Protein AF-A0A699ZIB5-F1 (afdb_monomer_lite)

Organism: Haematococcus lacustris (NCBI:txid44745)

Foldseek 3Di:
DDPVVVVVVVPPPPPCPPVVLVVVVVVCVVVVFDWDAFPAFPVNPETQRTWGPPDPPAIARDDDDDPVQADPPPRDGDPVVVVRVVVCVVSVHD

pLDDT: mean 83.93, std 18.26, range [37.78, 96.06]

Structure (mmCIF, N/CA/C/O backbone):
data_AF-A0A699ZIB5-F1
#
_entry.id   AF-A0A699ZIB5-F1
#
loop_
_atom_site.group_PDB
_atom_site.id
_atom_site.type_symbol
_atom_site.label_atom_id
_atom_site.label_alt_id
_atom_site.label_comp_id
_atom_site.label_asym_id
_atom_site.label_entity_id
_atom_site.label_seq_id
_atom_site.pdbx_PDB_ins_code
_atom_site.Cartn_x
_atom_site.Cartn_y
_atom_site.Cartn_z
_atom_site.occupancy
_atom_site.B_iso_or_equiv
_atom_site.auth_seq_id
_atom_site.auth_comp_id
_atom_site.auth_asym_id
_atom_site.auth_atom_id
_atom_site.pdbx_PDB_model_num
ATOM 1 N N . MET A 1 1 ? 25.105 -22.202 -37.132 1.00 46.72 1 MET A N 1
ATOM 2 C CA . MET A 1 1 ? 25.025 -21.703 -35.741 1.00 46.72 1 MET A CA 1
ATOM 3 C C . MET A 1 1 ? 23.576 -21.379 -35.415 1.00 46.72 1 MET A C 1
ATOM 5 O O . MET A 1 1 ? 22.894 -20.786 -36.236 1.00 46.72 1 MET A O 1
ATOM 9 N N . SER A 1 2 ? 23.092 -21.900 -34.290 1.00 46.84 2 SER A N 1
ATOM 10 C CA . SER A 1 2 ? 21.685 -22.231 -34.039 1.00 46.84 2 SER A CA 1
ATOM 11 C C . SER A 1 2 ? 20.840 -21.046 -33.554 1.00 46.84 2 SER A C 1
ATOM 13 O O . SER A 1 2 ? 21.109 -20.484 -32.496 1.00 46.84 2 SER A O 1
ATOM 15 N N . PHE A 1 3 ? 19.755 -20.734 -34.274 1.00 45.09 3 PHE A N 1
ATOM 16 C CA . PHE A 1 3 ? 18.696 -19.808 -33.837 1.00 45.09 3 PHE A CA 1
ATOM 17 C C . PHE A 1 3 ? 17.945 -20.295 -32.581 1.00 45.09 3 PHE A C 1
ATOM 19 O O . PHE A 1 3 ? 17.268 -19.505 -31.925 1.00 45.09 3 PHE A O 1
ATOM 26 N N . LYS A 1 4 ? 18.083 -21.576 -32.204 1.00 47.00 4 LYS A N 1
ATOM 27 C CA . LYS A 1 4 ? 17.413 -22.143 -31.022 1.00 47.00 4 LYS A CA 1
ATOM 28 C C . LYS A 1 4 ? 17.977 -21.621 -29.695 1.00 47.00 4 LYS A C 1
ATOM 30 O O . LYS A 1 4 ? 17.230 -21.517 -28.734 1.00 47.00 4 LYS A O 1
ATOM 35 N N . ALA A 1 5 ? 19.237 -21.180 -29.656 1.00 49.25 5 ALA A N 1
ATOM 36 C CA . ALA A 1 5 ? 19.872 -20.717 -28.417 1.00 49.25 5 ALA A CA 1
ATOM 37 C C . ALA A 1 5 ? 19.416 -19.317 -27.951 1.00 49.25 5 ALA A C 1
ATOM 39 O O . ALA A 1 5 ? 19.730 -18.906 -26.834 1.00 49.25 5 ALA A O 1
ATOM 40 N N . ARG A 1 6 ? 18.685 -18.562 -28.788 1.00 43.50 6 ARG A N 1
ATOM 41 C CA . ARG A 1 6 ? 18.237 -17.195 -28.456 1.00 43.50 6 ARG A CA 1
ATOM 42 C C . ARG A 1 6 ? 16.816 -17.136 -27.889 1.00 43.50 6 ARG A C 1
ATOM 44 O O . ARG A 1 6 ? 16.484 -16.172 -27.210 1.00 43.50 6 ARG A O 1
ATOM 51 N N . VAL A 1 7 ? 16.010 -18.175 -28.110 1.00 48.84 7 VAL A N 1
ATOM 52 C CA . VAL A 1 7 ? 14.610 -18.254 -27.643 1.00 48.84 7 VAL A CA 1
ATOM 53 C C . VAL A 1 7 ? 14.512 -18.824 -26.218 1.00 48.84 7 VAL A C 1
ATOM 55 O O . VAL A 1 7 ? 13.524 -18.626 -25.518 1.00 48.84 7 VAL A O 1
ATOM 58 N N . GLU A 1 8 ? 15.573 -19.467 -25.734 1.00 37.78 8 GLU A N 1
ATOM 59 C CA . GLU A 1 8 ? 15.583 -20.182 -24.452 1.00 37.78 8 GLU A CA 1
ATOM 60 C C . GLU A 1 8 ? 15.926 -19.291 -23.242 1.00 37.78 8 GLU A C 1
ATOM 62 O O . GLU A 1 8 ? 15.697 -19.674 -22.100 1.00 37.78 8 GLU A O 1
ATOM 67 N N . ARG A 1 9 ? 16.387 -18.052 -23.473 1.00 46.00 9 ARG A N 1
ATOM 68 C CA . ARG A 1 9 ? 16.676 -17.064 -22.410 1.00 46.00 9 ARG A CA 1
ATOM 69 C C . ARG A 1 9 ? 15.504 -16.144 -22.049 1.00 46.00 9 ARG A C 1
ATOM 71 O O . ARG A 1 9 ? 15.681 -15.236 -21.245 1.00 46.00 9 ARG A O 1
ATOM 78 N N . GLN A 1 10 ? 14.319 -16.353 -22.622 1.00 44.03 10 GLN A N 1
ATOM 79 C CA . GLN A 1 10 ? 13.117 -15.566 -22.299 1.00 44.03 10 GLN A CA 1
ATOM 80 C C . GLN A 1 10 ? 12.078 -16.335 -21.462 1.00 44.03 10 GLN A C 1
ATOM 82 O O . GLN A 1 10 ? 11.004 -15.812 -21.186 1.00 44.03 10 GLN A O 1
ATOM 87 N N . ARG A 1 11 ? 12.386 -17.562 -21.014 1.00 43.22 11 ARG A N 1
ATOM 88 C CA . ARG A 1 11 ? 11.435 -18.456 -20.323 1.00 43.22 11 ARG A CA 1
ATOM 89 C C . ARG A 1 11 ? 11.580 -18.552 -18.797 1.00 43.22 11 ARG A C 1
ATOM 91 O O . ARG A 1 11 ? 11.070 -19.494 -18.204 1.00 43.22 11 ARG A O 1
ATOM 98 N N . THR A 1 12 ? 12.207 -17.580 -18.136 1.00 44.75 12 THR A N 1
ATOM 99 C CA . THR A 1 12 ? 12.348 -17.578 -16.661 1.00 44.75 12 THR A CA 1
ATOM 100 C C . THR A 1 12 ? 12.094 -16.214 -16.020 1.00 44.75 12 THR A C 1
ATOM 102 O O . THR A 1 12 ? 12.745 -15.822 -15.060 1.00 44.75 12 THR A O 1
ATOM 105 N N . ARG A 1 13 ? 11.080 -15.493 -16.501 1.00 45.47 13 ARG A N 1
ATOM 106 C CA . ARG A 1 13 ? 10.370 -14.501 -15.677 1.00 45.47 13 ARG A CA 1
ATOM 107 C C . ARG A 1 13 ? 8.920 -14.939 -15.554 1.00 45.47 13 ARG A C 1
ATOM 109 O O . ARG A 1 13 ? 8.013 -14.332 -16.108 1.00 45.47 13 ARG A O 1
ATOM 116 N N . GLN A 1 14 ? 8.728 -16.088 -14.907 1.00 46.84 14 GLN A N 1
ATOM 117 C CA . GLN A 1 14 ? 7.403 -16.504 -14.466 1.00 46.84 14 GLN A CA 1
ATOM 118 C C . GLN A 1 14 ? 6.839 -15.402 -13.569 1.00 46.84 14 GLN A C 1
ATOM 120 O O . GLN A 1 14 ? 7.469 -15.005 -12.591 1.00 46.84 14 GLN A O 1
ATOM 125 N N . PHE A 1 15 ? 5.663 -14.910 -13.946 1.00 49.59 15 PHE A N 1
ATOM 126 C CA . PHE A 1 15 ? 4.825 -14.007 -13.174 1.00 49.59 15 PHE A CA 1
ATOM 127 C C . PHE A 1 15 ? 4.679 -14.522 -11.732 1.00 49.59 15 PHE A C 1
ATOM 129 O O . PHE A 1 15 ? 3.916 -15.446 -11.466 1.00 49.59 15 PHE A O 1
ATOM 136 N N . ARG A 1 16 ? 5.418 -13.915 -10.797 1.00 50.84 16 ARG A N 1
ATOM 137 C CA . ARG A 1 16 ? 5.392 -14.209 -9.352 1.00 50.84 16 ARG A CA 1
ATOM 138 C C . ARG A 1 16 ? 4.399 -13.328 -8.581 1.00 50.84 16 ARG A C 1
ATOM 140 O O . ARG A 1 16 ? 4.566 -13.084 -7.393 1.00 50.84 16 ARG A O 1
ATOM 147 N N . ALA A 1 17 ? 3.341 -12.854 -9.240 1.00 52.09 17 ALA A N 1
ATOM 148 C CA . ALA A 1 17 ? 2.346 -12.002 -8.592 1.00 52.09 17 ALA A CA 1
ATOM 149 C C . ALA A 1 17 ? 1.688 -12.636 -7.341 1.00 52.09 17 ALA A C 1
ATOM 151 O O . ALA A 1 17 ? 1.573 -11.943 -6.329 1.00 52.09 17 ALA A O 1
ATOM 152 N N . PRO A 1 18 ? 1.304 -13.933 -7.339 1.00 60.28 18 PRO A N 1
ATOM 153 C CA . PRO A 1 18 ? 0.688 -14.530 -6.155 1.00 60.28 18 PRO A CA 1
ATOM 154 C C . PRO A 1 18 ? 1.702 -14.868 -5.052 1.00 60.28 18 PRO A C 1
ATOM 156 O O . PRO A 1 18 ? 1.365 -14.755 -3.878 1.00 60.28 18 PRO A O 1
ATOM 159 N N . SER A 1 19 ? 2.943 -15.244 -5.388 1.00 73.56 19 SER A N 1
ATOM 160 C CA . SER A 1 19 ? 3.919 -15.690 -4.380 1.00 73.56 19 SER A CA 1
ATOM 161 C C . SER A 1 19 ? 4.408 -14.550 -3.492 1.00 73.56 19 SER A C 1
ATOM 163 O O . SER A 1 19 ? 4.519 -14.730 -2.286 1.00 73.56 19 SER A O 1
ATOM 165 N N . THR A 1 20 ? 4.646 -13.362 -4.054 1.00 84.25 20 THR A N 1
ATOM 166 C CA . THR A 1 20 ? 5.186 -12.237 -3.273 1.00 84.25 20 THR A CA 1
ATOM 167 C C . THR A 1 20 ? 4.169 -11.696 -2.270 1.00 84.25 20 THR A C 1
ATOM 169 O O . THR A 1 20 ? 4.535 -11.348 -1.153 1.00 84.25 20 THR A O 1
ATOM 172 N N . ARG A 1 21 ? 2.873 -11.681 -2.612 1.00 87.38 21 ARG A N 1
ATOM 173 C CA . ARG A 1 21 ? 1.832 -11.308 -1.641 1.00 87.38 21 ARG A CA 1
ATOM 174 C C . ARG A 1 21 ? 1.745 -12.324 -0.496 1.00 87.38 21 ARG A C 1
ATOM 176 O O . ARG A 1 21 ? 1.616 -11.916 0.649 1.00 87.38 21 ARG A O 1
ATOM 183 N N . LEU A 1 22 ? 1.874 -13.622 -0.780 1.00 89.19 22 LEU A N 1
ATOM 184 C CA . LEU A 1 22 ? 1.900 -14.658 0.262 1.00 89.19 22 LEU A CA 1
ATOM 185 C C . LEU A 1 22 ? 3.103 -14.504 1.205 1.00 89.19 22 LEU A C 1
ATOM 187 O O . LEU A 1 22 ? 2.956 -14.658 2.414 1.00 89.19 22 LEU A O 1
ATOM 191 N N . GLU A 1 23 ? 4.275 -14.159 0.669 1.00 91.44 23 GLU A N 1
ATOM 192 C CA . GLU A 1 23 ? 5.470 -13.880 1.475 1.00 91.44 23 GLU A CA 1
ATOM 193 C C . GLU A 1 23 ? 5.252 -12.678 2.407 1.00 91.44 23 GLU A C 1
ATOM 195 O O . GLU A 1 23 ? 5.529 -12.771 3.602 1.00 91.44 23 GLU A O 1
ATOM 200 N N . VAL A 1 24 ? 4.691 -11.577 1.895 1.00 92.38 24 VAL A N 1
ATOM 201 C CA . VAL A 1 24 ? 4.380 -10.388 2.708 1.00 92.38 24 VAL A CA 1
ATOM 202 C C . VAL A 1 24 ? 3.335 -10.701 3.781 1.00 92.38 24 VAL A C 1
ATOM 204 O O . VAL A 1 24 ? 3.531 -10.320 4.932 1.00 92.38 24 VAL A O 1
ATOM 207 N N . ALA A 1 25 ? 2.277 -11.447 3.449 1.00 92.69 25 ALA A N 1
ATOM 208 C CA . ALA A 1 25 ? 1.279 -11.887 4.425 1.00 92.69 25 ALA A CA 1
ATOM 209 C C . ALA A 1 25 ? 1.917 -12.711 5.556 1.00 92.69 25 ALA A C 1
ATOM 211 O O . ALA A 1 25 ? 1.674 -12.436 6.728 1.00 92.69 25 ALA A O 1
ATOM 212 N N . SER A 1 26 ? 2.807 -13.652 5.220 1.00 94.06 26 SER A N 1
ATOM 213 C CA . SER A 1 26 ? 3.523 -14.450 6.221 1.00 94.06 26 SER A CA 1
ATOM 214 C C . SER A 1 26 ? 4.412 -13.590 7.128 1.00 94.06 26 SER A C 1
ATOM 216 O O . SER A 1 26 ? 4.477 -13.837 8.332 1.00 94.06 26 SER A O 1
ATOM 218 N N . ILE A 1 27 ? 5.064 -12.553 6.591 1.00 94.69 27 ILE A N 1
ATOM 219 C CA . ILE A 1 27 ? 5.841 -11.598 7.397 1.00 94.69 27 ILE A CA 1
ATOM 220 C C . ILE A 1 27 ? 4.924 -10.829 8.357 1.00 94.69 27 ILE A C 1
ATOM 222 O O . ILE A 1 27 ? 5.246 -10.715 9.538 1.00 94.69 27 ILE A O 1
ATOM 226 N N . LEU A 1 28 ? 3.777 -10.331 7.884 1.00 94.12 28 LEU A N 1
ATOM 227 C CA . LEU A 1 28 ? 2.812 -9.618 8.730 1.00 94.12 28 LEU A CA 1
ATOM 228 C C . LEU A 1 28 ? 2.290 -10.504 9.870 1.00 94.12 28 LEU A C 1
ATOM 230 O O . LEU A 1 28 ? 2.242 -10.060 11.018 1.00 94.12 28 LEU A O 1
ATOM 234 N N . GLU A 1 29 ? 1.985 -11.770 9.579 1.00 94.00 29 GLU A N 1
ATOM 235 C CA . GLU A 1 29 ? 1.574 -12.761 10.580 1.00 94.00 29 GLU A CA 1
ATOM 236 C C . GLU A 1 29 ? 2.671 -13.017 11.625 1.00 94.00 29 GLU A C 1
ATOM 238 O O . GLU A 1 29 ? 2.398 -13.015 12.826 1.00 94.00 29 GLU A O 1
ATOM 243 N N . GLN A 1 30 ? 3.929 -13.184 11.197 1.00 95.94 30 GLN A N 1
ATOM 244 C CA . GLN A 1 30 ? 5.070 -13.364 12.107 1.00 95.94 30 GLN A CA 1
ATOM 245 C C . GLN A 1 30 ? 5.279 -12.151 13.020 1.00 95.94 30 GLN A C 1
ATOM 247 O O . GLN A 1 30 ? 5.615 -12.305 14.197 1.00 95.94 30 GLN A O 1
ATOM 252 N N . LEU A 1 31 ? 5.047 -10.949 12.490 1.00 94.44 31 LEU A N 1
ATOM 253 C CA . LEU A 1 31 ? 5.111 -9.691 13.231 1.00 94.44 31 LEU A CA 1
ATOM 254 C C . LEU A 1 31 ? 3.862 -9.430 14.088 1.00 94.44 31 LEU A C 1
ATOM 256 O O . LEU A 1 31 ? 3.845 -8.454 14.835 1.00 94.44 31 LEU A O 1
ATOM 260 N N . LYS A 1 32 ? 2.848 -10.306 14.020 1.00 93.19 32 LYS A N 1
ATOM 261 C CA . LYS A 1 32 ? 1.555 -10.171 14.709 1.00 93.19 32 LYS A CA 1
ATOM 262 C C . LYS A 1 32 ? 0.844 -8.857 14.381 1.00 93.19 32 LYS A C 1
ATOM 264 O O . LYS A 1 32 ? 0.220 -8.248 15.246 1.00 93.19 32 LYS A O 1
ATOM 269 N N . VAL A 1 33 ? 0.966 -8.414 13.135 1.00 93.00 33 VAL A N 1
ATOM 270 C CA . VAL A 1 33 ? 0.257 -7.243 12.628 1.00 93.00 33 VAL A CA 1
ATOM 271 C C . VAL A 1 33 ? -1.113 -7.696 12.137 1.00 93.00 33 VAL A C 1
ATOM 273 O O . VAL A 1 33 ? -1.205 -8.620 11.333 1.00 93.00 33 VAL A O 1
ATOM 276 N N . GLU A 1 34 ? -2.178 -7.056 12.613 1.00 93.19 34 GLU A N 1
ATOM 277 C CA . GLU A 1 34 ? -3.530 -7.294 12.104 1.00 93.19 34 GLU A CA 1
ATOM 278 C C . GLU A 1 34 ? -3.706 -6.613 10.744 1.00 93.19 34 GLU A C 1
ATOM 280 O O . GLU A 1 34 ? -3.338 -5.449 10.567 1.00 93.19 34 GLU A O 1
ATOM 285 N N . PHE A 1 35 ? -4.257 -7.341 9.771 1.00 94.56 35 PHE A N 1
ATOM 286 C CA . PHE A 1 35 ? -4.467 -6.825 8.422 1.00 94.56 35 PHE A CA 1
ATOM 287 C C . PHE A 1 35 ? -5.692 -7.440 7.745 1.00 94.56 35 PHE A C 1
ATOM 289 O O . PHE A 1 35 ? -6.095 -8.564 8.046 1.00 94.56 35 PHE A O 1
ATOM 296 N N . GLN A 1 36 ? -6.248 -6.719 6.770 1.00 93.88 36 GLN A N 1
ATOM 297 C CA . GLN A 1 36 ? -7.255 -7.233 5.840 1.00 93.88 36 GLN A CA 1
ATOM 298 C C . GLN A 1 36 ? -6.682 -7.237 4.424 1.00 93.88 36 GLN A C 1
ATOM 300 O O . GLN A 1 36 ? -6.179 -6.223 3.948 1.00 93.88 36 GLN A O 1
ATOM 305 N N . ALA A 1 37 ? -6.721 -8.379 3.742 1.00 93.56 37 ALA A N 1
ATOM 306 C CA . ALA A 1 37 ? -6.141 -8.508 2.408 1.00 93.56 37 ALA A CA 1
ATOM 307 C C . ALA A 1 37 ? -7.180 -8.292 1.298 1.00 93.56 37 ALA A C 1
ATOM 309 O O . ALA A 1 37 ? -8.308 -8.772 1.395 1.00 93.56 37 ALA A O 1
ATOM 310 N N . GLY A 1 38 ? -6.771 -7.640 0.206 1.00 91.19 38 GLY A N 1
ATOM 311 C CA . GLY A 1 38 ? -7.563 -7.547 -1.026 1.00 91.19 38 GLY A CA 1
ATOM 312 C C . GLY A 1 38 ? -8.815 -6.671 -0.931 1.00 91.19 38 GLY A C 1
ATOM 313 O O . GLY A 1 38 ? -9.785 -6.920 -1.646 1.00 91.19 38 GLY A O 1
ATOM 314 N N . GLN A 1 39 ? -8.812 -5.666 -0.059 1.00 92.31 39 GLN A N 1
ATOM 315 C CA . GLN A 1 39 ? -9.935 -4.747 0.106 1.00 92.31 39 GLN A CA 1
ATOM 316 C C . GLN A 1 39 ? -10.000 -3.759 -1.066 1.00 92.31 39 GLN A C 1
ATOM 318 O O . GLN A 1 39 ? -9.014 -3.101 -1.378 1.00 92.31 39 GLN A O 1
ATOM 323 N N . SER A 1 40 ? -11.154 -3.613 -1.714 1.00 93.69 40 SER A N 1
ATOM 324 C CA . SER A 1 40 ? -11.352 -2.565 -2.725 1.00 93.69 40 SER A CA 1
ATOM 325 C C . SER A 1 40 ? -11.543 -1.190 -2.080 1.00 93.69 40 SER A C 1
ATOM 327 O O . SER A 1 40 ? -12.149 -1.078 -1.012 1.00 93.69 40 SER A O 1
ATOM 329 N N . THR A 1 41 ? -11.064 -0.139 -2.747 1.00 93.25 41 THR A N 1
ATOM 330 C CA . THR A 1 41 ? -11.389 1.251 -2.393 1.00 93.25 41 THR A CA 1
ATOM 331 C C . THR A 1 41 ? -12.884 1.535 -2.569 1.00 93.25 41 THR A C 1
ATOM 333 O O . THR A 1 41 ? -13.588 0.797 -3.261 1.00 93.25 41 THR A O 1
ATOM 336 N N . GLN A 1 42 ? -13.391 2.606 -1.945 1.00 90.06 42 GLN A N 1
ATOM 337 C CA . GLN A 1 42 ? -14.826 2.936 -1.976 1.00 90.06 42 GLN A CA 1
ATOM 338 C C . GLN A 1 42 ? -15.331 3.228 -3.395 1.00 90.06 42 GLN A C 1
ATOM 340 O O . GLN A 1 42 ? -16.464 2.898 -3.734 1.00 90.06 42 GLN A O 1
ATOM 345 N N . ASP A 1 43 ? -14.476 3.822 -4.225 1.00 92.19 43 ASP A N 1
ATOM 346 C CA . ASP A 1 43 ? -14.737 4.094 -5.639 1.00 92.19 43 ASP A CA 1
ATOM 347 C C . ASP A 1 43 ? -14.562 2.864 -6.554 1.00 92.19 43 ASP A C 1
ATOM 349 O O . ASP A 1 43 ? -14.901 2.923 -7.736 1.00 92.19 43 ASP A O 1
ATOM 353 N N . GLY A 1 44 ? -14.045 1.748 -6.027 1.00 92.38 44 GLY A N 1
ATOM 354 C CA . GLY A 1 44 ? -13.765 0.524 -6.776 1.00 92.38 44 GLY A CA 1
ATOM 355 C C . GLY A 1 44 ? -12.616 0.636 -7.786 1.00 92.38 44 GLY A C 1
ATOM 356 O O . GLY A 1 44 ? -12.463 -0.257 -8.620 1.00 92.38 44 GLY A O 1
ATOM 357 N N . LEU A 1 45 ? -11.823 1.711 -7.743 1.00 92.12 45 LEU A N 1
ATOM 358 C CA . LEU A 1 45 ? -10.771 1.987 -8.727 1.00 92.12 45 LEU A CA 1
ATOM 359 C C . LEU A 1 45 ? -9.414 1.370 -8.372 1.00 92.12 45 LEU A C 1
ATOM 361 O O . LEU A 1 45 ? -8.578 1.205 -9.260 1.00 92.12 45 LEU A O 1
ATOM 365 N N . ALA A 1 46 ? -9.192 1.013 -7.107 1.00 92.69 46 ALA A N 1
ATOM 366 C CA . ALA A 1 46 ? -7.972 0.362 -6.648 1.00 92.69 46 ALA A CA 1
ATOM 367 C C . ALA A 1 46 ? -8.272 -0.778 -5.666 1.00 92.69 46 ALA A C 1
ATOM 369 O O . ALA A 1 46 ? -9.343 -0.863 -5.057 1.00 92.69 46 ALA A O 1
ATOM 370 N N . VAL A 1 47 ? -7.297 -1.674 -5.513 1.00 93.50 47 VAL A N 1
ATOM 371 C CA . VAL A 1 47 ? -7.341 -2.755 -4.526 1.00 93.50 47 VAL A CA 1
ATOM 372 C C . VAL A 1 47 ? -6.185 -2.573 -3.557 1.00 93.50 47 VAL A C 1
ATOM 374 O O . VAL A 1 47 ? -5.018 -2.523 -3.940 1.00 93.50 47 VAL A O 1
ATOM 377 N N . VAL A 1 48 ? -6.510 -2.508 -2.276 1.00 94.31 48 VAL A N 1
ATOM 378 C CA . VAL A 1 48 ? -5.543 -2.537 -1.190 1.00 94.31 48 VAL A CA 1
ATOM 379 C C . VAL A 1 48 ? -5.044 -3.962 -1.017 1.00 94.31 48 VAL A C 1
ATOM 381 O O . VA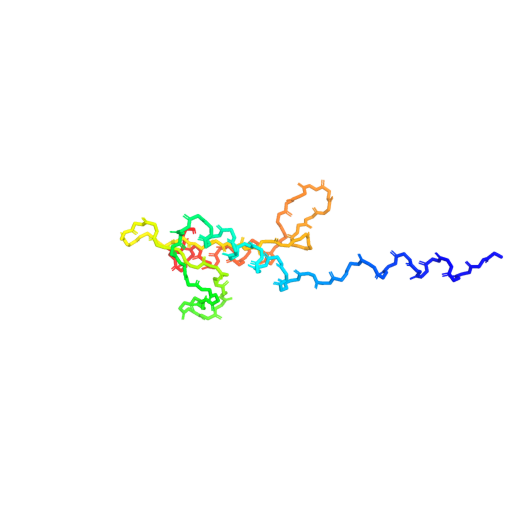L A 1 48 ? -5.815 -4.869 -0.698 1.00 94.31 48 VAL A O 1
ATOM 384 N N . HIS A 1 49 ? -3.746 -4.184 -1.241 1.00 94.75 49 HIS A N 1
ATOM 385 C CA . HIS A 1 49 ? -3.158 -5.506 -1.031 1.00 94.75 49 HIS A CA 1
ATOM 386 C C . HIS A 1 49 ? -3.289 -5.945 0.427 1.00 94.75 49 HIS A C 1
ATOM 388 O O . HIS A 1 49 ? -3.817 -7.029 0.670 1.00 94.75 49 HIS A O 1
ATOM 394 N N . PHE A 1 50 ? -2.868 -5.090 1.362 1.00 96.06 50 PHE A N 1
ATOM 395 C CA . PHE A 1 50 ? -3.026 -5.290 2.799 1.00 96.06 50 PHE A CA 1
ATOM 396 C C . PHE A 1 50 ? -3.411 -3.967 3.464 1.00 96.06 50 PHE A C 1
ATOM 398 O O . PHE A 1 50 ? -2.623 -3.022 3.486 1.00 96.06 50 PHE A O 1
ATOM 405 N N . ALA A 1 51 ? -4.636 -3.900 3.972 1.00 95.62 51 ALA A N 1
ATOM 406 C CA . ALA A 1 51 ? -5.145 -2.794 4.762 1.00 95.62 51 ALA A CA 1
ATOM 407 C C . ALA A 1 51 ? -4.743 -2.988 6.225 1.00 95.62 51 ALA A C 1
ATOM 409 O O . ALA A 1 51 ? -5.001 -4.045 6.808 1.00 95.62 51 ALA A O 1
ATOM 410 N N . LEU A 1 52 ? -4.111 -1.968 6.795 1.00 95.00 52 LEU A N 1
ATOM 411 C CA . LEU A 1 52 ? -3.613 -1.941 8.163 1.00 95.00 52 LEU A CA 1
ATOM 412 C C . LEU A 1 52 ? -4.270 -0.788 8.925 1.00 95.00 52 LEU A C 1
ATOM 414 O O . LEU A 1 52 ? -4.434 0.303 8.379 1.00 95.00 52 LEU A O 1
ATOM 418 N N . GLU A 1 53 ? -4.567 -1.007 10.204 1.00 93.38 53 GLU A N 1
ATOM 419 C CA . GLU A 1 53 ? -5.014 0.044 11.124 1.00 93.38 53 GLU A CA 1
ATOM 420 C C . GLU A 1 53 ? -4.101 0.065 12.362 1.00 93.38 53 GLU A C 1
ATOM 422 O O . GLU A 1 53 ? -4.440 -0.484 13.410 1.00 93.38 53 GLU A O 1
ATOM 427 N N . PRO A 1 54 ? -2.889 0.646 12.262 1.00 87.88 54 PRO A N 1
ATOM 428 C CA . PRO A 1 54 ? -1.938 0.662 13.374 1.00 87.88 54 PRO A CA 1
ATOM 429 C C . PRO A 1 54 ? -2.423 1.493 14.571 1.00 87.88 54 PRO A C 1
ATOM 431 O O . PRO A 1 54 ? -1.946 1.298 15.689 1.00 87.88 54 PRO A O 1
ATOM 434 N N . GLN A 1 55 ? -3.314 2.460 14.337 1.00 89.81 55 GLN A N 1
ATOM 435 C CA . GLN A 1 55 ? -3.939 3.310 15.349 1.00 89.81 55 GLN A CA 1
ATOM 436 C C . GLN A 1 55 ? -5.377 3.621 14.914 1.00 89.81 55 GLN A C 1
ATOM 438 O O . GLN A 1 55 ? -5.606 3.737 13.707 1.00 89.81 55 GLN A O 1
ATOM 443 N N . PRO A 1 56 ? -6.323 3.821 15.852 1.00 89.50 56 PRO A N 1
ATOM 444 C CA . PRO A 1 56 ? -7.711 4.116 15.510 1.00 89.50 56 PRO A CA 1
ATOM 445 C C . PRO A 1 56 ? -7.832 5.298 14.543 1.00 89.50 56 PRO A C 1
ATOM 447 O O . PRO A 1 56 ? -7.363 6.399 14.839 1.00 89.50 56 PRO A O 1
ATOM 450 N N . GLY A 1 57 ? -8.461 5.066 13.390 1.00 87.50 57 GLY A N 1
ATOM 451 C CA . GLY A 1 57 ? -8.697 6.094 12.372 1.00 87.50 57 GLY A CA 1
ATOM 452 C C . GLY A 1 57 ? -7.513 6.399 11.447 1.00 87.50 57 GLY A C 1
ATOM 453 O O . GLY A 1 57 ? -7.644 7.261 10.581 1.00 87.50 57 GLY A O 1
ATOM 454 N N . ARG A 1 58 ? -6.379 5.699 11.583 1.00 91.88 58 ARG A N 1
ATOM 455 C CA . ARG A 1 58 ? -5.252 5.782 10.643 1.00 91.88 58 ARG A CA 1
ATOM 456 C C . ARG A 1 58 ? -5.233 4.537 9.763 1.00 91.88 58 ARG A C 1
ATOM 458 O O . ARG A 1 58 ? -4.830 3.472 10.221 1.00 91.88 58 ARG A O 1
ATOM 465 N N . GLN A 1 59 ? -5.651 4.684 8.510 1.00 93.00 59 GLN A N 1
ATOM 466 C CA . GLN A 1 59 ? -5.669 3.600 7.528 1.0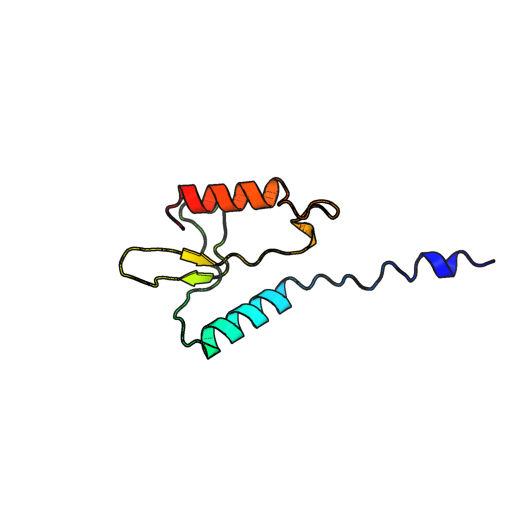0 93.00 59 GLN A CA 1
ATOM 467 C C . GLN A 1 59 ? -4.399 3.634 6.682 1.00 93.00 59 GLN A C 1
ATOM 469 O O . GLN A 1 59 ? -4.108 4.645 6.051 1.00 93.00 59 GLN A O 1
ATOM 474 N N . VAL A 1 60 ? -3.655 2.529 6.671 1.00 95.50 60 VAL A N 1
ATOM 475 C CA . VAL A 1 60 ? -2.408 2.391 5.908 1.00 95.50 60 VAL A CA 1
ATOM 476 C C . VAL A 1 60 ? -2.578 1.293 4.863 1.00 95.50 60 VAL A C 1
ATOM 478 O O . VAL A 1 60 ? -2.967 0.168 5.190 1.00 95.50 60 VAL A O 1
ATOM 481 N N . ALA A 1 61 ? -2.282 1.611 3.605 1.00 96.06 61 ALA A N 1
ATOM 482 C CA . ALA A 1 61 ? -2.334 0.674 2.491 1.00 96.06 61 ALA A CA 1
ATOM 483 C C . ALA A 1 61 ? -0.934 0.118 2.198 1.00 96.06 61 ALA A C 1
ATOM 485 O O . ALA A 1 61 ? -0.139 0.718 1.474 1.00 96.06 61 ALA A O 1
ATOM 486 N N . LEU A 1 62 ? -0.625 -1.083 2.693 1.00 95.44 62 LEU A N 1
ATOM 487 C CA . LEU A 1 62 ? 0.639 -1.738 2.356 1.00 95.44 62 LEU A CA 1
ATOM 488 C C . LEU A 1 62 ? 0.548 -2.365 0.959 1.00 95.44 62 LEU A C 1
ATOM 490 O O . LEU A 1 62 ? 0.050 -3.479 0.775 1.00 95.44 62 LEU A O 1
ATOM 494 N N . GLN A 1 63 ? 1.052 -1.633 -0.033 1.00 94.00 63 GLN A N 1
ATOM 495 C CA . GLN A 1 63 ? 1.061 -2.044 -1.431 1.00 94.00 63 GLN A CA 1
ATOM 496 C C . GLN A 1 63 ? 2.318 -2.844 -1.799 1.00 94.00 63 GLN A C 1
ATOM 498 O O . GLN A 1 63 ? 3.443 -2.359 -1.714 1.00 94.00 63 GLN A O 1
ATOM 503 N N . VAL A 1 64 ? 2.124 -4.080 -2.265 1.00 92.31 64 VAL A N 1
ATOM 504 C CA . VAL A 1 64 ? 3.185 -4.895 -2.869 1.00 92.31 64 VAL A CA 1
ATOM 505 C C . VAL A 1 64 ? 3.423 -4.449 -4.305 1.00 92.31 64 VAL A C 1
ATOM 507 O O . VAL A 1 64 ? 2.570 -4.639 -5.173 1.00 92.31 64 VAL A O 1
ATOM 510 N N . LEU A 1 65 ? 4.608 -3.898 -4.549 1.00 90.44 65 LEU A N 1
ATOM 511 C CA . LEU A 1 65 ? 5.053 -3.505 -5.877 1.00 90.44 65 LEU A CA 1
ATOM 512 C C . LEU A 1 65 ? 5.867 -4.618 -6.543 1.00 90.44 65 LEU A C 1
ATOM 514 O O . LEU A 1 65 ? 6.617 -5.350 -5.897 1.00 90.44 65 LEU A O 1
ATOM 518 N N . PHE A 1 66 ? 5.760 -4.704 -7.862 1.00 87.81 66 PHE A N 1
ATOM 519 C CA . PHE A 1 66 ? 6.470 -5.665 -8.694 1.00 87.81 66 PHE A CA 1
ATOM 520 C C . PHE A 1 66 ? 7.551 -4.987 -9.540 1.00 87.81 66 PHE A C 1
ATOM 522 O O . PHE A 1 66 ? 7.476 -3.802 -9.867 1.00 87.81 66 PHE A O 1
ATOM 529 N N . GLU A 1 67 ? 8.553 -5.758 -9.969 1.00 88.25 67 GLU A N 1
ATOM 530 C CA . GLU A 1 67 ? 9.663 -5.237 -10.783 1.00 88.25 67 GLU A CA 1
ATOM 531 C C . GLU A 1 67 ? 9.185 -4.550 -12.070 1.00 88.25 67 GLU A C 1
ATOM 533 O O . GLU A 1 67 ? 9.729 -3.525 -12.466 1.00 88.25 67 GLU A O 1
ATOM 538 N N . TYR A 1 68 ? 8.135 -5.074 -12.710 1.00 89.19 68 TYR A N 1
ATOM 539 C CA . TYR A 1 68 ? 7.595 -4.508 -13.950 1.00 89.19 68 TYR A 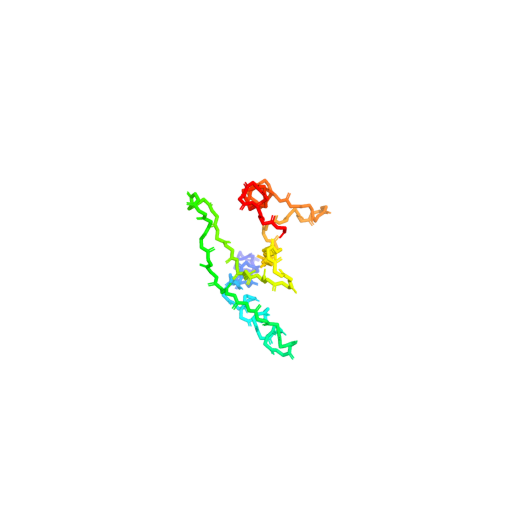CA 1
ATOM 540 C C . TYR A 1 68 ? 6.863 -3.175 -13.750 1.00 89.19 68 TYR A C 1
ATOM 542 O O . TYR A 1 68 ? 6.539 -2.519 -14.734 1.00 89.19 68 TYR A O 1
ATOM 550 N N . GLN A 1 69 ? 6.580 -2.781 -12.505 1.00 93.06 69 GLN A N 1
ATOM 551 C CA . GLN A 1 69 ? 6.012 -1.472 -12.174 1.00 93.06 69 GLN A CA 1
ATOM 552 C C . GLN A 1 69 ? 7.088 -0.394 -12.046 1.00 93.06 69 GLN A C 1
ATOM 554 O O . GLN A 1 69 ? 6.752 0.765 -11.821 1.00 93.06 69 GLN A O 1
ATOM 559 N N . HIS A 1 70 ? 8.359 -0.755 -12.221 1.00 93.44 70 HIS A N 1
ATOM 560 C CA . HIS A 1 70 ? 9.476 0.166 -12.150 1.00 93.44 70 HIS A CA 1
ATOM 561 C C . HIS A 1 70 ? 10.217 0.245 -13.481 1.00 93.44 70 HIS A C 1
ATOM 563 O O . HIS A 1 70 ? 10.318 -0.715 -14.247 1.00 93.44 70 HIS A O 1
ATOM 569 N N . THR A 1 71 ? 10.792 1.411 -13.750 1.00 92.50 71 THR A N 1
ATOM 570 C CA . THR A 1 71 ? 11.782 1.571 -14.816 1.00 92.50 71 THR A CA 1
ATOM 571 C C . THR A 1 71 ? 13.030 0.742 -14.501 1.00 92.50 71 THR A C 1
ATOM 573 O O . THR A 1 71 ? 13.511 0.741 -13.367 1.00 92.50 71 THR A O 1
ATOM 576 N N .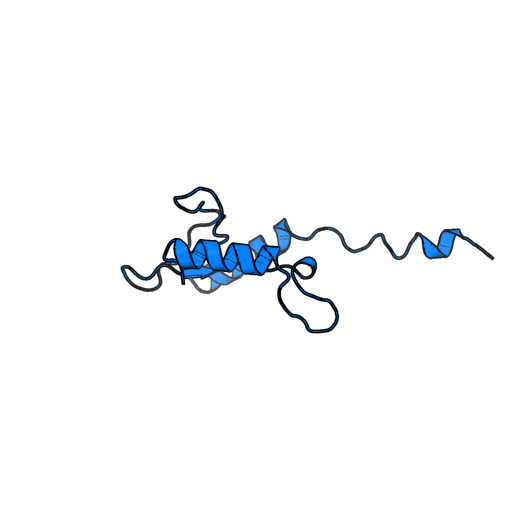 SER A 1 72 ? 13.613 0.086 -15.504 1.00 90.19 72 SER A N 1
ATOM 577 C CA . SER A 1 72 ? 14.788 -0.771 -15.303 1.00 90.19 72 SER A CA 1
ATOM 578 C C . SER A 1 72 ? 16.095 -0.012 -15.047 1.00 90.19 72 SER A C 1
ATOM 580 O O . SER A 1 72 ? 17.070 -0.621 -14.625 1.00 90.19 72 SER A O 1
ATOM 582 N N . ASN A 1 73 ? 16.154 1.284 -15.366 1.00 92.12 73 ASN A N 1
ATOM 583 C CA . ASN A 1 73 ? 17.364 2.108 -15.283 1.00 92.12 73 ASN A CA 1
ATOM 584 C C . ASN A 1 73 ? 17.391 3.036 -14.061 1.00 92.12 73 ASN A C 1
ATOM 586 O O . ASN A 1 73 ? 18.448 3.186 -13.459 1.00 92.12 73 ASN A O 1
ATOM 590 N N . THR A 1 74 ? 16.268 3.665 -13.699 1.00 93.56 74 THR A N 1
ATOM 591 C CA . THR A 1 74 ? 16.202 4.602 -12.564 1.00 93.56 74 THR A CA 1
ATOM 592 C C . THR A 1 74 ? 15.491 4.019 -11.348 1.00 93.56 74 THR A C 1
ATOM 594 O O . THR A 1 74 ? 15.557 4.612 -10.276 1.00 93.56 74 THR A O 1
ATOM 597 N N . GLY A 1 75 ? 14.807 2.877 -11.491 1.00 91.88 75 GLY A N 1
ATOM 598 C CA . GLY A 1 75 ? 13.990 2.299 -10.424 1.00 91.88 75 GLY A CA 1
ATOM 599 C C . GLY A 1 75 ? 12.779 3.156 -10.048 1.00 91.88 75 GLY A C 1
ATOM 600 O O . GLY A 1 75 ? 12.177 2.921 -9.010 1.00 91.88 75 GLY A O 1
ATOM 601 N N . GLN A 1 76 ? 12.410 4.153 -10.859 1.00 94.38 76 GLN A N 1
ATOM 602 C CA . GLN A 1 76 ? 11.219 4.966 -10.626 1.00 94.38 76 GLN A CA 1
ATOM 603 C C . GLN A 1 76 ? 9.949 4.176 -10.935 1.00 94.38 76 GLN A C 1
ATOM 605 O O . GLN A 1 76 ? 9.931 3.361 -11.861 1.00 94.38 76 GLN A O 1
ATOM 610 N N . LEU A 1 77 ? 8.878 4.457 -10.192 1.00 94.19 77 LEU A N 1
ATOM 611 C CA . LEU A 1 77 ? 7.554 3.909 -10.472 1.00 94.19 77 LEU A CA 1
ATOM 612 C C . LEU A 1 77 ? 7.051 4.3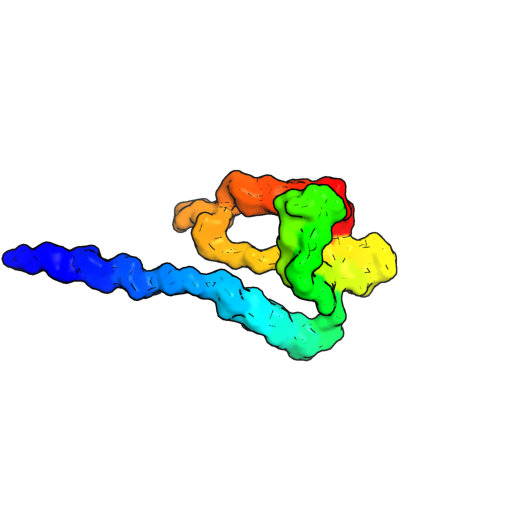66 -11.843 1.00 94.19 77 LEU A C 1
ATOM 614 O O . LEU A 1 77 ? 7.163 5.535 -12.207 1.00 94.19 77 LEU A O 1
ATOM 618 N N . LEU A 1 78 ? 6.4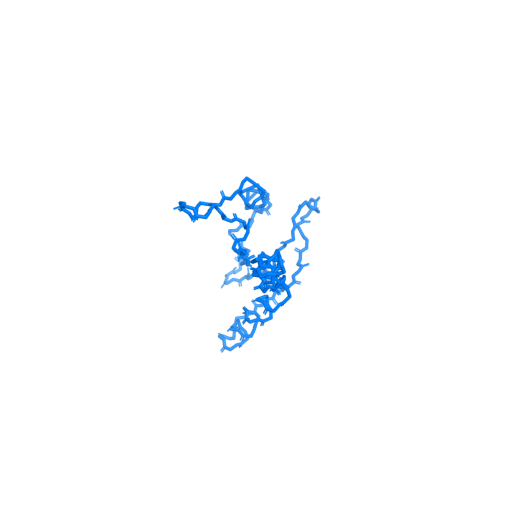59 3.439 -12.586 1.00 94.75 78 LEU A N 1
ATOM 619 C CA . LEU A 1 78 ? 5.769 3.723 -13.835 1.00 94.75 78 LEU A CA 1
ATOM 620 C C . LEU A 1 78 ? 4.396 4.346 -13.563 1.00 94.75 78 LEU A C 1
ATOM 622 O O . LEU A 1 78 ? 3.785 4.113 -12.520 1.00 94.75 78 LEU A O 1
ATOM 626 N N . GLY A 1 79 ? 3.887 5.087 -14.550 1.00 95.50 79 GLY A N 1
ATOM 627 C CA . GLY A 1 79 ? 2.629 5.835 -14.455 1.00 95.50 79 GLY A CA 1
ATOM 628 C C . GLY A 1 79 ? 1.441 5.053 -13.874 1.00 95.50 79 GLY A C 1
ATOM 629 O O . GLY A 1 79 ? 0.780 5.591 -12.993 1.00 95.50 79 GLY A O 1
ATOM 630 N N . PRO A 1 80 ? 1.182 3.790 -14.270 1.00 92.75 80 PRO A N 1
ATOM 631 C CA . PRO A 1 80 ? 0.084 3.016 -13.688 1.00 92.75 80 PRO A CA 1
ATOM 632 C C . PRO A 1 80 ? 0.211 2.799 -12.175 1.00 92.75 80 PRO A C 1
ATOM 634 O O . PRO A 1 80 ? -0.777 2.925 -11.463 1.00 92.75 80 PRO A O 1
ATOM 637 N N . ALA A 1 81 ? 1.419 2.525 -11.677 1.00 92.50 81 ALA A N 1
ATOM 638 C CA . ALA A 1 81 ? 1.644 2.316 -10.249 1.00 92.50 81 ALA A CA 1
ATOM 639 C C . ALA A 1 81 ? 1.578 3.636 -9.467 1.00 92.50 81 ALA A C 1
ATOM 641 O O . ALA A 1 81 ? 1.000 3.680 -8.389 1.00 92.50 81 ALA A O 1
ATOM 642 N N . GLN A 1 82 ? 2.086 4.733 -10.040 1.00 94.31 82 GLN A N 1
ATOM 643 C CA . GLN A 1 82 ? 1.928 6.072 -9.454 1.00 94.31 82 GLN A CA 1
ATOM 644 C C . GLN A 1 82 ? 0.456 6.498 -9.383 1.00 94.31 82 GLN A C 1
ATOM 646 O O . GLN A 1 82 ? 0.025 7.103 -8.404 1.00 94.31 82 GLN A O 1
ATOM 651 N N . PHE A 1 83 ? -0.319 6.184 -10.423 1.00 94.69 83 PHE A N 1
ATOM 652 C CA . PHE A 1 83 ? -1.748 6.464 -10.461 1.00 94.69 83 PHE A CA 1
ATOM 653 C C . PHE A 1 83 ? -2.499 5.667 -9.392 1.00 94.69 83 PHE A C 1
ATOM 655 O O . PHE A 1 83 ? -3.301 6.246 -8.668 1.00 94.69 83 PHE A O 1
ATOM 662 N N . GLU A 1 84 ? -2.201 4.374 -9.243 1.00 94.19 84 GLU A N 1
ATOM 663 C CA . GLU A 1 84 ? -2.778 3.535 -8.188 1.00 94.19 84 GLU A CA 1
ATOM 664 C C . GLU A 1 84 ? -2.472 4.092 -6.790 1.00 94.19 84 GLU A C 1
ATOM 666 O O . GLU A 1 84 ? -3.395 4.264 -5.996 1.00 94.19 84 GLU A O 1
ATOM 671 N N . THR A 1 85 ? -1.219 4.479 -6.515 1.00 94.12 85 THR A N 1
ATOM 672 C CA . THR A 1 85 ? -0.856 5.171 -5.266 1.00 94.12 85 THR A CA 1
ATOM 673 C C . THR A 1 85 ? -1.706 6.421 -5.057 1.00 94.12 85 THR A C 1
ATOM 675 O O . THR A 1 85 ? -2.269 6.615 -3.983 1.00 94.12 85 THR A O 1
ATOM 678 N N . ARG A 1 86 ? -1.881 7.241 -6.098 1.00 95.56 86 ARG A N 1
ATOM 679 C CA . ARG A 1 86 ? -2.665 8.472 -5.989 1.00 95.56 86 ARG A CA 1
ATOM 680 C C . ARG A 1 86 ? -4.147 8.217 -5.708 1.00 95.56 86 ARG A C 1
ATOM 682 O O . ARG A 1 86 ? -4.758 8.975 -4.960 1.00 95.56 86 ARG A O 1
ATOM 689 N N . VAL A 1 87 ? -4.726 7.170 -6.293 1.00 95.62 87 VAL A N 1
ATOM 690 C CA . VAL A 1 87 ? -6.115 6.762 -6.024 1.00 95.62 87 VAL A CA 1
ATOM 691 C C . VAL A 1 87 ? -6.282 6.362 -4.559 1.00 95.62 87 VAL A C 1
ATOM 693 O O . VAL A 1 87 ? -7.254 6.773 -3.928 1.00 95.62 87 VAL A O 1
ATOM 696 N N . LEU A 1 88 ? -5.329 5.618 -3.996 1.00 95.56 88 LEU A N 1
ATOM 697 C CA . LEU A 1 88 ? -5.353 5.220 -2.585 1.00 95.56 88 LEU A CA 1
ATOM 698 C C . LEU A 1 88 ? -5.292 6.441 -1.659 1.00 95.56 88 LEU A C 1
ATOM 700 O O . LEU A 1 88 ? -6.162 6.592 -0.802 1.00 95.56 88 LEU A O 1
ATOM 704 N N . GLU A 1 89 ? -4.354 7.359 -1.906 1.00 95.25 89 GLU A N 1
ATOM 705 C CA . GLU A 1 89 ? -4.231 8.621 -1.160 1.00 95.25 89 GLU A CA 1
ATOM 706 C C . GLU A 1 89 ? -5.531 9.438 -1.196 1.00 95.25 89 GLU A C 1
ATOM 708 O O . GLU A 1 89 ? -5.991 9.958 -0.179 1.00 95.25 89 GLU A O 1
ATOM 713 N N . MET A 1 90 ? -6.168 9.534 -2.368 1.00 95.56 90 MET A N 1
ATOM 714 C CA . MET A 1 90 ? -7.444 10.240 -2.528 1.00 95.56 90 MET A CA 1
ATOM 715 C C . MET A 1 90 ? -8.605 9.557 -1.794 1.00 95.56 90 MET A C 1
ATOM 717 O O . MET A 1 90 ? -9.566 10.231 -1.429 1.00 95.56 90 MET A O 1
ATOM 721 N N . ASN A 1 91 ? -8.510 8.248 -1.551 1.00 94.31 91 ASN A N 1
ATOM 722 C CA . ASN A 1 91 ? -9.462 7.480 -0.748 1.00 94.31 91 ASN A CA 1
ATOM 723 C C . ASN A 1 91 ? -9.127 7.505 0.760 1.00 94.31 91 ASN A C 1
ATOM 725 O O . ASN A 1 91 ? -9.759 6.784 1.529 1.00 94.31 91 ASN A O 1
ATOM 729 N N . GLY A 1 92 ? -8.168 8.334 1.191 1.00 93.50 92 GLY A N 1
ATOM 730 C CA . GLY A 1 92 ? -7.816 8.520 2.601 1.00 93.50 92 GLY A CA 1
ATOM 731 C C . GLY A 1 92 ? -6.849 7.477 3.163 1.00 93.50 92 GLY A C 1
ATOM 732 O O . GLY A 1 92 ? -6.674 7.424 4.378 1.00 93.50 92 GLY A O 1
ATOM 733 N N . TRP A 1 93 ? -6.232 6.667 2.302 1.00 94.62 93 TRP A N 1
ATOM 734 C CA . TRP A 1 93 ? -5.188 5.730 2.701 1.00 94.62 93 TRP A CA 1
ATOM 735 C C . TRP A 1 93 ? -3.835 6.433 2.748 1.00 94.62 93 TRP A C 1
ATOM 737 O O . TRP A 1 93 ? -3.487 7.169 1.824 1.00 94.62 93 TRP A O 1
ATOM 747 N N . GLU A 1 94 ? -3.078 6.181 3.812 1.00 92.75 94 GLU A N 1
ATOM 748 C CA . GLU A 1 94 ? -1.641 6.469 3.865 1.00 92.75 94 GLU A CA 1
ATOM 749 C C . GLU A 1 94 ? -0.825 5.396 3.138 1.00 92.75 94 GLU A C 1
ATOM 751 O O . GLU A 1 94 ? -1.162 4.191 3.273 1.00 92.75 94 GLU A O 1
#

Radius of gyration: 17.41 Å; chains: 1; bounding box: 40×32×51 Å

Secondary structure (DSSP, 8-state):
--GGGGTGGGS-----HHHHHHHHHHHHHHTT--EEEEEEPTTSS-EEEEEEEEETTEEEEE----GGGB-TTT-PBPHHHHHHHHHHHHTT--

Sequence (94 aa):
MSFKARVERQRTRQFRAPSTRLEVASILEQLKVEFQAGQSTQDGLAVVHFALEPQPGRQVALQVLFEYQHTSNTGQLLGPAQFETRVLEMNGWE